Protein AF-A0A9E2X186-F1 (afdb_monomer_lite)

Radius of gyration: 13.12 Å; chains: 1; bounding box: 26×29×27 Å

pLDDT: mean 94.69, std 4.37, range [72.31, 98.19]

Sequence (41 aa):
IVLGRGVRVWDGLEGLDEDYDIEAVSSPGGVTHLTFDRKAA

Secondary structure (DSSP, 8-state):
---SSS--SSTT-TTHHHHEEEEEEE-TTSPEEEEEEEPP-

Structure (mmCIF, N/CA/C/O backbone):
data_AF-A0A9E2X186-F1
#
_entry.id   AF-A0A9E2X186-F1
#
loop_
_atom_site.group_PDB
_atom_site.id
_atom_site.type_symbol
_atom_site.label_atom_id
_atom_site.label_alt_id
_atom_site.label_comp_id
_atom_site.label_asym_id
_atom_site.label_entity_id
_atom_site.label_seq_id
_atom_site.pdbx_PDB_ins_code
_atom_site.Cartn_x
_atom_site.Cartn_y
_atom_site.Cartn_z
_atom_site.occupancy
_atom_site.B_iso_or_equiv
_atom_site.auth_seq_id
_atom_site.auth_comp_id
_atom_site.auth_asym_id
_atom_site.auth_atom_id
_atom_site.pdbx_PDB_model_num
ATOM 1 N N . ILE A 1 1 ? 7.005 -5.580 -10.540 1.00 85.88 1 ILE A N 1
ATOM 2 C CA . ILE A 1 1 ? 7.471 -6.981 -10.716 1.00 85.88 1 ILE A CA 1
ATOM 3 C C . ILE A 1 1 ? 6.271 -7.916 -10.616 1.00 85.88 1 ILE A C 1
ATOM 5 O O . ILE A 1 1 ? 5.328 -7.577 -9.914 1.00 85.88 1 ILE A O 1
ATOM 9 N N . VAL A 1 2 ? 6.287 -9.062 -11.295 1.00 93.56 2 VAL A N 1
ATOM 10 C CA . VAL A 1 2 ? 5.266 -10.110 -11.140 1.00 93.56 2 VAL A CA 1
ATOM 11 C C . VAL A 1 2 ? 5.946 -11.338 -10.538 1.00 93.56 2 VAL A C 1
ATOM 13 O O . VAL A 1 2 ? 6.891 -1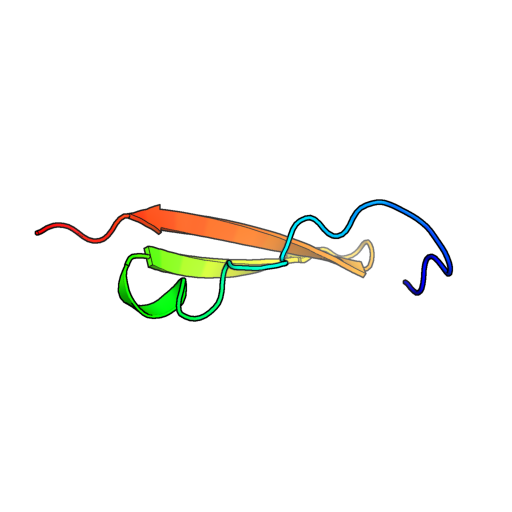1.853 -11.126 1.00 93.56 2 VAL A O 1
ATOM 16 N N . LEU A 1 3 ? 5.510 -11.768 -9.349 1.00 94.75 3 LEU A N 1
ATOM 17 C CA . LEU A 1 3 ? 6.200 -12.807 -8.564 1.00 94.75 3 LEU A CA 1
ATOM 18 C C . LEU A 1 3 ? 5.736 -14.247 -8.868 1.00 94.75 3 LEU A C 1
ATOM 20 O O . LEU A 1 3 ? 6.458 -15.194 -8.572 1.00 94.75 3 LEU A O 1
ATOM 24 N N . GLY A 1 4 ? 4.544 -14.446 -9.445 1.00 95.69 4 GLY A N 1
ATOM 25 C CA . GLY A 1 4 ? 4.012 -15.757 -9.869 1.00 95.69 4 GLY A CA 1
ATOM 26 C C . GLY A 1 4 ? 3.568 -16.719 -8.750 1.00 95.69 4 GLY A C 1
ATOM 27 O O . GLY A 1 4 ? 2.691 -17.546 -8.984 1.00 95.69 4 GLY A O 1
ATOM 28 N N . ARG A 1 5 ? 4.127 -16.614 -7.537 1.00 94.69 5 ARG A N 1
ATOM 29 C CA . ARG A 1 5 ? 3.721 -17.345 -6.319 1.00 94.69 5 ARG A CA 1
ATOM 30 C C . ARG A 1 5 ? 4.185 -16.606 -5.057 1.00 94.69 5 ARG A C 1
ATOM 32 O O . ARG A 1 5 ? 5.154 -15.855 -5.123 1.00 94.69 5 ARG A O 1
ATOM 39 N N . GLY A 1 6 ? 3.544 -16.850 -3.913 1.00 95.00 6 GLY A N 1
ATOM 40 C CA . GLY A 1 6 ? 3.934 -16.266 -2.624 1.00 95.00 6 GLY A CA 1
ATOM 41 C C . GLY A 1 6 ? 2.754 -16.078 -1.672 1.00 95.00 6 GLY A C 1
ATOM 42 O O . GLY A 1 6 ? 1.677 -16.623 -1.901 1.00 95.00 6 GLY A O 1
ATOM 43 N N . VAL A 1 7 ? 2.973 -15.293 -0.618 1.00 96.00 7 VAL A N 1
ATOM 44 C CA . VAL A 1 7 ? 1.925 -14.862 0.319 1.00 96.00 7 VAL A CA 1
ATOM 45 C C . VAL A 1 7 ? 1.476 -13.452 -0.062 1.00 96.00 7 VAL A C 1
ATOM 47 O O . VAL A 1 7 ? 2.313 -12.581 -0.305 1.00 96.00 7 VAL A O 1
ATOM 50 N N . ARG A 1 8 ? 0.161 -13.229 -0.136 1.00 93.25 8 ARG A N 1
ATOM 51 C CA . ARG A 1 8 ? -0.419 -11.912 -0.423 1.00 93.25 8 ARG A CA 1
ATOM 52 C C . ARG A 1 8 ? -0.460 -11.093 0.864 1.00 93.25 8 ARG A C 1
ATOM 54 O O . ARG A 1 8 ? -1.190 -11.427 1.784 1.00 93.25 8 ARG A O 1
ATOM 61 N N . VAL A 1 9 ? 0.353 -10.042 0.923 1.00 93.38 9 VAL A N 1
ATOM 62 C CA . VAL A 1 9 ? 0.454 -9.160 2.100 1.00 93.38 9 VAL A CA 1
ATOM 63 C C . VAL A 1 9 ? -0.600 -8.050 2.122 1.00 93.38 9 VAL A C 1
ATOM 65 O O . VAL A 1 9 ? -0.794 -7.431 3.156 1.00 93.38 9 VAL A O 1
ATOM 68 N N . TRP A 1 10 ? -1.275 -7.813 0.993 1.00 91.62 10 TRP A N 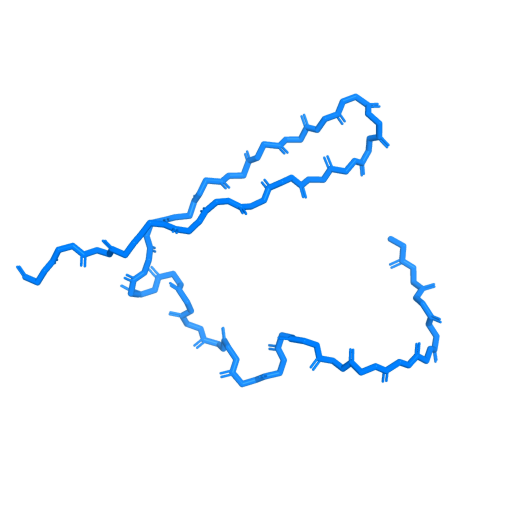1
ATOM 69 C CA . TRP A 1 10 ? -2.281 -6.757 0.825 1.00 91.62 10 TRP A CA 1
ATOM 70 C C . TRP A 1 10 ? -3.725 -7.274 0.821 1.00 91.62 10 TRP A C 1
ATOM 72 O O . TRP A 1 10 ? -4.646 -6.491 0.619 1.00 91.62 10 TRP A O 1
ATOM 82 N N . ASP A 1 11 ? -3.933 -8.581 1.011 1.00 95.00 11 ASP A N 1
ATOM 83 C CA . ASP A 1 11 ? -5.284 -9.138 1.132 1.00 95.00 11 ASP A CA 1
ATOM 84 C C . ASP A 1 11 ? -5.963 -8.575 2.390 1.00 95.00 11 ASP A C 1
ATOM 86 O O . ASP A 1 11 ? -5.372 -8.619 3.472 1.00 95.00 11 ASP A O 1
ATOM 90 N N . GLY A 1 12 ? -7.209 -8.106 2.268 1.00 93.88 12 GLY A N 1
ATOM 91 C CA . GLY A 1 12 ? -7.984 -7.625 3.416 1.00 93.88 12 GLY A CA 1
ATOM 92 C C . GLY A 1 12 ? -7.576 -6.238 3.923 1.00 93.88 12 GLY A C 1
ATOM 93 O O . GLY A 1 12 ? -7.916 -5.890 5.052 1.00 93.88 12 GLY A O 1
ATOM 94 N N . LEU A 1 13 ? -6.805 -5.481 3.135 1.00 93.25 13 LEU A N 1
ATOM 95 C CA . LEU A 1 13 ? -6.369 -4.113 3.440 1.00 93.25 13 LEU A CA 1
ATOM 96 C C . LEU A 1 13 ? -7.035 -3.077 2.517 1.00 93.25 13 LEU A C 1
ATOM 98 O O . LEU A 1 13 ? -6.455 -2.039 2.193 1.00 93.25 13 LEU A O 1
ATOM 102 N N . GLU A 1 14 ? -8.239 -3.372 2.038 1.00 93.75 14 GLU A N 1
ATOM 103 C CA . GLU A 1 14 ? -9.044 -2.431 1.268 1.00 93.75 14 GLU A CA 1
ATOM 104 C C . GLU A 1 14 ? -9.446 -1.227 2.141 1.00 93.75 14 GLU A C 1
ATOM 106 O O . GLU A 1 14 ? -9.820 -1.397 3.298 1.00 93.75 14 GLU A O 1
ATOM 111 N N . GLY A 1 15 ? -9.372 -0.012 1.587 1.00 94.19 15 GLY A N 1
ATOM 112 C CA . GLY A 1 15 ? -9.768 1.216 2.292 1.00 94.19 15 GLY A CA 1
ATOM 113 C C . GLY A 1 15 ? -8.715 1.802 3.238 1.00 94.19 15 GLY A C 1
ATOM 114 O O . GLY A 1 15 ? -9.038 2.665 4.044 1.00 94.19 15 GLY A O 1
ATOM 115 N N . LEU A 1 16 ? -7.443 1.388 3.161 1.00 94.06 16 LEU A N 1
ATOM 116 C CA . LEU A 1 16 ? -6.374 1.972 3.992 1.00 94.06 16 LEU A CA 1
ATOM 117 C C . LEU A 1 16 ? -6.274 3.507 3.896 1.00 94.06 16 LEU A C 1
ATOM 119 O O . LEU A 1 16 ? -5.834 4.146 4.848 1.00 94.06 16 LEU A O 1
ATOM 123 N N . ASP A 1 17 ? -6.678 4.103 2.777 1.00 93.75 17 ASP A N 1
ATOM 124 C CA . ASP A 1 17 ? -6.721 5.554 2.582 1.00 93.75 17 ASP A CA 1
ATOM 125 C C . ASP A 1 17 ? -7.798 6.25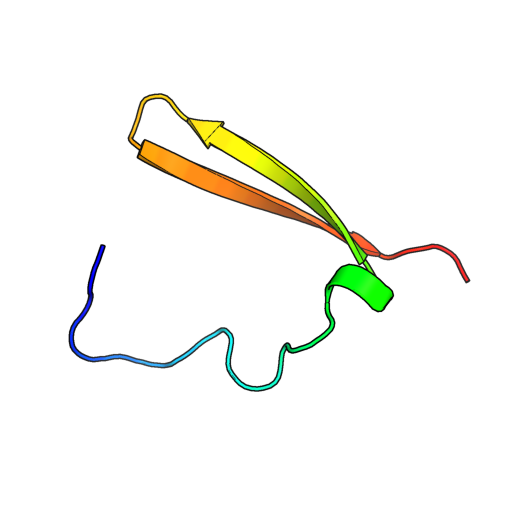9 3.423 1.00 93.75 17 ASP A C 1
ATOM 127 O O . ASP A 1 17 ? -7.736 7.477 3.604 1.00 93.75 17 ASP A O 1
A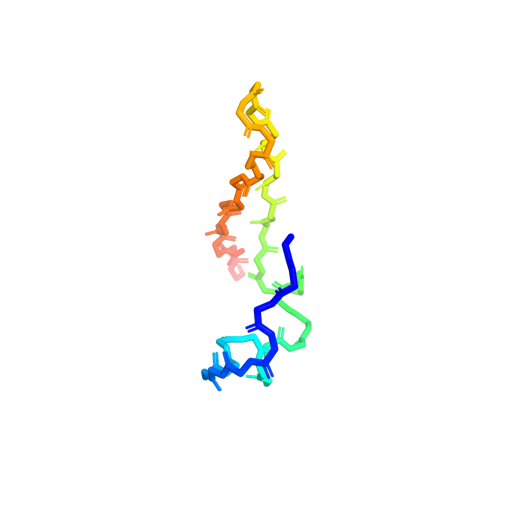TOM 131 N N . GLU A 1 18 ? -8.767 5.525 3.973 1.00 96.12 18 GLU A N 1
ATOM 132 C CA . GLU A 1 18 ? -9.776 6.065 4.886 1.00 96.12 18 GLU A CA 1
ATOM 133 C C . GLU A 1 18 ? -9.150 6.401 6.246 1.00 96.12 18 GLU A C 1
ATOM 135 O O . GLU A 1 18 ? -9.347 7.509 6.751 1.00 96.12 18 GLU A O 1
ATOM 140 N N . ASP A 1 19 ? -8.311 5.507 6.775 1.00 96.12 19 ASP A N 1
ATOM 141 C CA . ASP A 1 19 ? -7.713 5.604 8.116 1.00 96.12 19 ASP A CA 1
ATOM 142 C C . ASP A 1 19 ? -6.294 6.199 8.137 1.00 96.12 19 ASP A C 1
ATOM 144 O O . ASP A 1 19 ? -5.807 6.613 9.197 1.00 96.12 19 ASP A O 1
ATOM 148 N N . TYR A 1 20 ? -5.617 6.242 6.987 1.00 97.44 20 TYR A N 1
ATOM 149 C CA . TYR A 1 20 ? -4.230 6.692 6.874 1.00 97.44 20 TYR A CA 1
ATOM 150 C C . TYR A 1 20 ? -4.057 7.781 5.818 1.00 97.44 20 TYR A C 1
ATOM 152 O O . TYR A 1 20 ? -4.674 7.752 4.753 1.00 97.44 20 TYR A O 1
ATOM 160 N N . ASP A 1 21 ? -3.172 8.727 6.111 1.00 97.50 21 ASP A N 1
ATOM 161 C CA . ASP A 1 21 ? -2.556 9.586 5.110 1.00 97.50 21 ASP A CA 1
ATOM 162 C C . ASP A 1 21 ? -1.392 8.810 4.473 1.00 97.50 21 ASP A C 1
ATOM 164 O O . ASP A 1 21 ? -0.553 8.238 5.174 1.00 97.50 21 ASP A O 1
ATOM 168 N N . ILE A 1 22 ? -1.367 8.734 3.139 1.00 96.75 22 ILE A N 1
ATOM 169 C CA . ILE A 1 22 ? -0.420 7.889 2.398 1.00 96.75 22 ILE A CA 1
ATOM 170 C C . 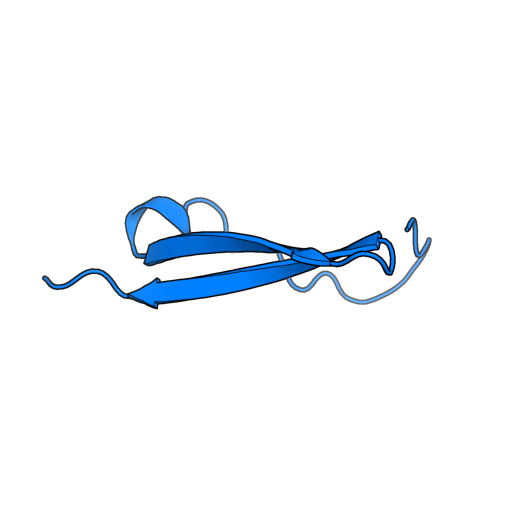ILE A 1 22 ? 0.484 8.762 1.529 1.00 96.75 22 ILE A C 1
ATOM 172 O O . ILE A 1 22 ? 0.011 9.447 0.619 1.00 96.75 22 ILE A O 1
ATOM 176 N N . GLU A 1 23 ? 1.794 8.685 1.757 1.00 97.94 23 GLU A N 1
ATOM 177 C CA . GLU A 1 23 ? 2.808 9.320 0.911 1.00 97.94 23 GLU A CA 1
ATOM 178 C C . GLU A 1 23 ? 3.493 8.282 0.014 1.00 97.94 23 GLU A C 1
ATOM 180 O O . GLU A 1 23 ? 3.913 7.219 0.475 1.00 97.94 23 GLU A O 1
ATOM 185 N N . ALA A 1 24 ? 3.645 8.607 -1.274 1.00 97.50 24 ALA A N 1
ATOM 186 C CA . ALA A 1 24 ? 4.324 7.766 -2.253 1.00 97.50 24 ALA A CA 1
ATOM 187 C C . ALA A 1 24 ? 5.566 8.461 -2.822 1.00 97.50 24 ALA A C 1
ATOM 189 O O . ALA A 1 24 ? 5.467 9.489 -3.494 1.00 97.50 24 ALA A O 1
ATOM 190 N N . VAL A 1 25 ? 6.736 7.849 -2.635 1.00 98.19 25 VAL A N 1
ATOM 191 C CA . VAL A 1 25 ? 8.013 8.351 -3.162 1.00 98.19 25 VAL A CA 1
ATOM 192 C C . VAL A 1 25 ? 8.614 7.325 -4.114 1.00 98.19 25 VAL A C 1
ATOM 194 O O . VAL A 1 25 ? 8.925 6.199 -3.729 1.00 98.19 25 VAL A O 1
ATOM 197 N N . SER A 1 26 ? 8.801 7.709 -5.376 1.00 97.44 26 SER A N 1
ATOM 198 C CA . SER A 1 26 ? 9.457 6.855 -6.374 1.00 97.44 26 SER A CA 1
ATOM 199 C C . SER A 1 26 ? 10.961 7.106 -6.394 1.00 97.44 26 SER A C 1
ATOM 201 O O . SER A 1 26 ? 11.407 8.243 -6.531 1.00 97.44 26 SER A O 1
ATOM 203 N N . SER A 1 27 ? 11.751 6.040 -6.271 1.00 96.25 27 SER A N 1
ATOM 204 C CA . SER A 1 27 ? 13.213 6.106 -6.313 1.00 96.25 27 SER A CA 1
ATOM 205 C C . SER A 1 27 ? 13.755 5.892 -7.736 1.00 96.25 27 SER A C 1
ATOM 207 O O . SER A 1 27 ? 13.128 5.193 -8.539 1.00 96.25 27 SER A O 1
ATOM 209 N N . PRO A 1 28 ? 14.966 6.391 -8.053 1.00 95.81 28 PRO A N 1
ATOM 210 C CA . PRO A 1 28 ? 15.628 6.124 -9.335 1.00 95.81 28 PRO A CA 1
ATOM 211 C C . PRO A 1 28 ? 15.850 4.632 -9.636 1.00 95.81 28 PRO A C 1
ATOM 213 O O . PRO A 1 28 ? 16.018 4.258 -10.791 1.00 95.81 28 PRO A O 1
ATOM 216 N N . GLY A 1 29 ? 15.835 3.770 -8.611 1.00 95.06 29 GLY A N 1
ATOM 217 C CA . GLY A 1 29 ? 15.946 2.316 -8.755 1.00 95.06 29 GLY A CA 1
ATOM 218 C C . GLY A 1 29 ? 14.660 1.619 -9.215 1.00 95.06 29 GLY A C 1
ATOM 219 O O . GLY A 1 29 ? 14.644 0.394 -9.312 1.00 95.06 29 GLY A O 1
ATOM 220 N N . GLY A 1 30 ? 13.576 2.362 -9.470 1.00 94.06 30 GLY A N 1
ATOM 221 C CA . GLY A 1 30 ? 12.292 1.800 -9.901 1.00 94.06 30 GLY A CA 1
ATOM 222 C C . GLY A 1 30 ? 11.467 1.177 -8.770 1.00 94.06 30 GLY A C 1
ATOM 223 O O . GLY A 1 30 ? 10.516 0.446 -9.039 1.00 94.06 30 GLY A O 1
ATOM 224 N N . VAL A 1 31 ? 11.826 1.457 -7.512 1.00 96.94 31 VAL A N 1
ATOM 225 C CA . VAL A 1 31 ? 11.052 1.084 -6.318 1.00 96.94 31 VAL A CA 1
ATOM 226 C C . VAL A 1 31 ? 10.253 2.292 -5.843 1.00 96.94 31 VAL A C 1
ATOM 228 O O . VAL A 1 31 ? 10.811 3.384 -5.712 1.00 96.94 31 VAL A O 1
ATOM 231 N N . THR A 1 32 ? 8.973 2.085 -5.544 1.00 97.00 32 THR A N 1
ATOM 232 C CA . THR A 1 32 ? 8.118 3.064 -4.865 1.00 97.00 32 THR A CA 1
ATOM 233 C C . THR A 1 32 ? 8.044 2.729 -3.380 1.00 97.00 32 THR A C 1
ATOM 235 O O . THR A 1 32 ? 7.712 1.604 -3.011 1.00 97.00 32 THR A O 1
ATOM 238 N N . HIS A 1 33 ? 8.358 3.707 -2.539 1.00 97.06 33 HIS A N 1
ATOM 239 C CA . HIS A 1 33 ? 8.194 3.650 -1.093 1.00 97.06 33 HIS A CA 1
ATOM 240 C C . HIS A 1 33 ? 6.826 4.232 -0.739 1.00 97.06 33 HIS A C 1
ATOM 242 O O . HIS A 1 33 ? 6.479 5.299 -1.244 1.00 97.06 33 HIS A O 1
ATOM 248 N N . LEU A 1 34 ? 6.071 3.529 0.105 1.00 96.88 34 LEU A N 1
ATOM 249 C CA . LEU A 1 34 ? 4.804 4.001 0.657 1.00 96.88 34 LEU A CA 1
ATOM 250 C C . LEU A 1 34 ? 4.968 4.194 2.166 1.00 96.88 34 LEU A C 1
ATOM 252 O O . LEU A 1 34 ? 5.355 3.248 2.858 1.00 96.88 34 LEU A O 1
ATOM 256 N N . THR A 1 35 ? 4.676 5.397 2.651 1.00 97.69 35 THR A N 1
ATOM 257 C CA . THR A 1 35 ? 4.606 5.730 4.080 1.00 97.69 35 THR A CA 1
ATOM 258 C C . THR A 1 35 ? 3.143 5.920 4.453 1.00 97.69 35 THR A C 1
ATOM 260 O O . THR A 1 35 ? 2.405 6.563 3.712 1.00 97.69 35 THR A O 1
ATOM 263 N N . PHE A 1 36 ? 2.730 5.338 5.577 1.00 97.56 36 PHE A N 1
ATOM 264 C CA . PHE A 1 36 ? 1.361 5.398 6.078 1.00 97.56 36 PHE A CA 1
ATOM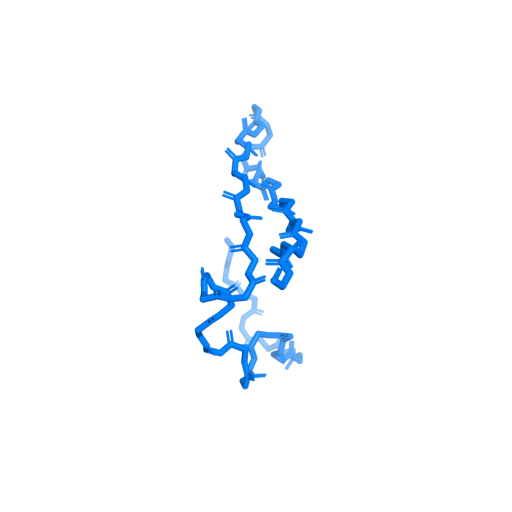 265 C C . PHE A 1 36 ? 1.375 6.065 7.449 1.00 97.56 36 PHE A C 1
ATOM 267 O O . PHE A 1 36 ? 1.910 5.497 8.406 1.00 97.56 36 PHE A O 1
ATOM 274 N N . ASP A 1 37 ? 0.754 7.231 7.549 1.00 97.81 37 ASP A N 1
ATOM 275 C CA . ASP A 1 37 ? 0.564 7.953 8.800 1.00 97.81 37 ASP A CA 1
ATOM 276 C C . ASP A 1 37 ? -0.889 7.818 9.235 1.00 97.81 37 ASP A C 1
ATOM 278 O O . ASP A 1 37 ? -1.813 8.074 8.468 1.00 97.81 37 ASP A O 1
ATOM 282 N N . ARG A 1 38 ? -1.122 7.355 10.464 1.00 97.12 38 ARG A N 1
ATOM 283 C CA . ARG A 1 38 ? -2.491 7.161 10.948 1.00 97.12 38 ARG A CA 1
ATOM 284 C C . ARG A 1 38 ? -3.147 8.520 11.165 1.00 97.12 38 ARG A C 1
ATOM 286 O O . ARG A 1 38 ? -2.598 9.344 11.901 1.00 97.12 38 ARG A O 1
ATOM 293 N N . LYS A 1 39 ? -4.340 8.721 10.606 1.00 96.69 39 LYS A N 1
ATOM 294 C CA . LYS A 1 39 ? -5.103 9.953 10.821 1.00 96.69 39 LYS A CA 1
ATOM 295 C C . LYS A 1 39 ? -5.440 10.124 12.301 1.00 96.69 39 LYS A C 1
ATOM 297 O O . LYS A 1 39 ? -5.708 9.155 13.021 1.00 96.69 39 LYS A O 1
ATOM 302 N N . ALA A 1 40 ? -5.407 11.370 12.764 1.00 87.19 40 ALA A N 1
ATOM 303 C CA . ALA A 1 40 ? -5.906 11.712 14.090 1.00 87.19 40 ALA A CA 1
ATOM 304 C C . ALA A 1 40 ? -7.436 11.542 14.130 1.00 87.19 40 ALA A C 1
ATOM 306 O O . ALA A 1 40 ? -8.107 11.789 13.130 1.00 87.19 40 ALA A O 1
ATOM 307 N N . ALA A 1 41 ? -7.953 11.097 15.279 1.00 72.31 41 ALA A N 1
ATOM 308 C CA . ALA A 1 41 ? -9.388 10.932 15.525 1.00 72.31 41 ALA A CA 1
ATOM 309 C C . ALA A 1 41 ? -10.124 12.272 15.665 1.00 72.31 41 ALA A C 1
ATOM 311 O O . ALA A 1 41 ? -9.499 13.234 16.174 1.00 72.31 41 ALA A O 1
#

Foldseek 3Di:
DDDPDDDDPCPPVPPLVVQWDWDWDADPVRDIDIDTHGDDD